Protein 4OBI (pdb70)

Organism: Enterococcus faecalis (strain ATCC 700802 / V583) (NCBI:txid226185)

Foldseek 3Di:
DKWKWKDFPRRGDDIGDQAQPDDWDWDWDADPVGWIWIWIHDRQKIAGCDTDDDPCQRNVVDIDHDQVDDWRDDVVRRMTMGMGHPD

Nearest PDB structures (foldseek):
  4obi-assembly1_A  TM=1.012E+00  e=1.412E-16  Enterococcus faecalis V583
  3ld7-assembly3_C  TM=9.421E-01  e=4.880E-09  Listeria innocua
  2kpp-assembly1_A  TM=9.171E-01  e=7.766E-07  Listeria innocua
  6yal-assembly1_K  TM=3.963E-01  e=2.248E+00  Oryctolagus cuniculus
  5xxu-assembly1_I  TM=3.271E-01  e=8.437E+00  Toxoplasma gondii

Sequence (87 aa):
TYQAVLKVDNKKVIKVFDDLKKDGPHYTYKYEAKDGDYNLIEVDGDRIRVKEANCADLVDVRRGWISKPGETPIACLPHNLFITTVEASD

Structure (mmCIF, N/CA/C/O backbone):
data_4OBI
#
_entry.id   4OBI
#
_cell.length_a   27.259
_cell.length_b   49.160
_cell.length_c   71.776
_cell.angle_alpha   90.000
_cell.angle_beta   90.000
_cell.angle_gamma   90.000
#
_symmetry.space_group_name_H-M   'P 21 21 21'
#
loop_
_entity.id
_entity.type
_entity.pdbx_description
1 polymer 'Uncharacterized protein'
2 non-polymer 'TETRAETHYLENE GLYCOL'
3 non-polymer 'ZINC ION'
4 water water
#
loop_
_atom_site.group_PDB
_atom_site.id
_atom_site.type_symbol
_atom_site.label_atom_id
_atom_site.label_alt_id
_atom_site.label_comp_id
_atom_site.label_asym_id
_atom_site.label_entity_id
_atom_site.label_seq_id
_atom_site.pdbx_PDB_ins_code
_atom_site.Cartn_x
_atom_site.Cartn_y
_atom_site.Cartn_z
_atom_site.occupancy
_atom_site.B_iso_or_equiv
_atom_site.auth_seq_id
_atom_site.auth_comp_id
_atom_site.auth_asym_id
_atom_site.auth_atom_id
_atom_site.pdbx_PDB_model_num
ATOM 1 N N . THR A 1 11 ? 27.660 31.426 26.071 1.00 55.16 45 THR A N 1
ATOM 2 C CA . THR A 1 11 ? 27.185 32.751 25.561 1.00 51.85 45 THR A CA 1
ATOM 3 C C . THR A 1 11 ? 26.942 32.700 24.049 1.00 44.15 45 THR A C 1
ATOM 4 O O . THR A 1 11 ? 27.714 32.091 23.304 1.00 43.57 45 THR A O 1
ATOM 8 N N . TYR A 1 12 ? 25.867 33.341 23.605 1.00 36.81 46 TYR A N 1
ATOM 9 C CA . TYR A 1 12 ? 25.485 33.286 22.203 1.00 32.28 46 TYR A CA 1
ATOM 10 C C . TYR A 1 12 ? 25.439 34.679 21.602 1.00 29.54 46 TYR A C 1
ATOM 11 O O . TYR A 1 12 ? 25.517 35.683 22.308 1.00 30.25 46 TYR A O 1
ATOM 20 N N . GLN A 1 13 ? 25.335 34.719 20.284 1.00 27.48 47 GLN A N 1
ATOM 21 C CA . GLN A 1 13 ? 25.222 35.970 19.562 1.00 26.07 47 GLN A CA 1
ATOM 22 C C . GLN A 1 13 ? 24.189 35.812 18.461 1.00 24.02 47 GLN A C 1
ATOM 23 O O . GLN A 1 13 ? 24.066 34.733 17.874 1.00 24.13 47 GLN A O 1
ATOM 29 N N . ALA A 1 14 ? 23.435 36.880 18.200 1.00 22.69 48 ALA A N 1
ATOM 30 C CA . ALA A 1 14 ? 22.443 36.902 17.128 1.00 21.39 48 ALA A CA 1
ATOM 31 C C . ALA A 1 14 ? 23.006 3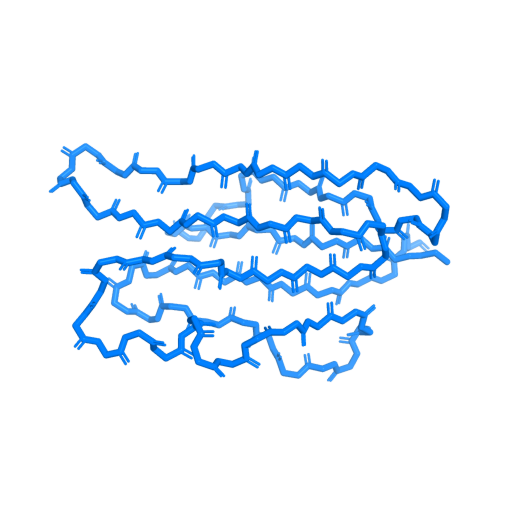7.642 15.928 1.00 20.52 48 ALA A C 1
ATOM 32 O O . ALA A 1 14 ? 23.566 38.727 16.071 1.00 21.61 48 ALA A O 1
ATOM 34 N N . VAL A 1 15 ? 22.854 37.049 14.750 1.00 19.49 49 VAL A N 1
ATOM 35 C CA . VAL A 1 15 ? 23.380 37.601 13.513 1.00 19.07 49 VAL A CA 1
ATOM 36 C C . VAL A 1 15 ? 22.219 38.065 12.634 1.00 17.85 49 VAL A C 1
ATOM 37 O O . VAL A 1 15 ? 21.359 37.270 12.245 1.00 16.69 49 VAL A O 1
ATOM 41 N N . LEU A 1 16 ? 22.213 39.356 12.318 1.00 17.67 50 LEU A N 1
ATOM 42 C CA . LEU A 1 16 ? 21.194 39.965 11.479 1.00 17.38 50 LEU A CA 1
ATOM 43 C C . LEU A 1 16 ? 21.750 40.169 10.080 1.00 17.74 50 LEU A C 1
ATOM 44 O O . LEU A 1 16 ? 22.751 40.857 9.901 1.00 19.60 50 LEU A O 1
ATOM 49 N N . LYS A 1 17 ? 21.090 39.559 9.098 1.00 17.36 51 LYS A N 1
ATOM 50 C CA . LYS A 1 17 ? 21.517 39.604 7.715 1.00 19.59 51 LYS A CA 1
ATOM 51 C C . LYS A 1 17 ? 20.358 40.130 6.889 1.00 19.09 51 LYS A C 1
ATOM 52 O O . LYS A 1 17 ? 19.216 39.687 7.071 1.00 18.53 51 LYS A O 1
ATOM 58 N N . VAL A 1 18 ? 20.646 41.093 6.015 1.00 19.47 52 VAL A N 1
ATOM 59 C CA . VAL A 1 18 ? 19.647 41.625 5.089 1.00 21.17 52 VAL A CA 1
ATOM 60 C C . VAL A 1 18 ? 20.274 41.725 3.707 1.00 21.48 52 VAL A C 1
ATOM 61 O O . VAL A 1 18 ? 21.399 42.212 3.565 1.00 22.19 52 VAL A O 1
ATOM 65 N N . ASP A 1 19 ? 19.547 41.262 2.694 1.00 22.71 53 ASP A N 1
ATOM 66 C CA . ASP A 1 19 ? 20.039 41.264 1.325 1.00 25.47 53 ASP A CA 1
ATOM 67 C C . ASP A 1 19 ? 21.444 40.677 1.258 1.00 24.53 53 ASP A C 1
ATOM 68 O O . ASP A 1 19 ? 22.324 41.208 0.565 1.00 24.48 53 ASP A O 1
ATOM 73 N N . ASN A 1 20 ? 21.641 39.590 2.012 1.00 23.63 54 ASN A N 1
ATOM 74 C CA . ASN A 1 20 ? 22.867 38.791 1.978 1.00 25.05 54 ASN A CA 1
ATOM 75 C C . ASN A 1 20 ? 24.086 39.480 2.578 1.00 26.02 54 ASN A C 1
ATOM 76 O O . ASN A 1 20 ? 25.215 39.044 2.359 1.00 28.53 54 ASN A O 1
ATOM 81 N N . LYS A 1 21 ? 23.844 40.551 3.330 1.00 24.63 55 LYS A N 1
ATOM 82 C CA A LYS A 1 21 ? 24.895 41.252 4.047 0.50 25.32 55 LYS A CA 1
ATOM 83 C CA B LYS A 1 21 ? 24.896 41.259 4.045 0.50 25.06 55 LYS A CA 1
ATOM 84 C C . LYS A 1 21 ? 24.608 41.163 5.538 1.00 23.35 55 LYS A C 1
ATOM 85 O O . LYS A 1 21 ? 23.492 41.455 5.988 1.00 21.29 55 LYS A O 1
ATOM 96 N N . VAL A 1 22 ? 25.606 40.738 6.302 1.00 24.13 56 VAL A N 1
ATOM 97 C CA . VAL A 1 22 ? 25.478 40.718 7.748 1.00 23.85 56 VAL A CA 1
ATOM 98 C C . VAL A 1 22 ? 25.707 42.141 8.232 1.00 25.65 56 VAL A C 1
ATOM 99 O O . VAL A 1 22 ? 26.807 42.676 8.092 1.00 27.56 56 VAL A O 1
ATOM 103 N N . ILE A 1 23 ? 24.660 42.759 8.775 1.00 25.63 57 ILE A N 1
ATOM 104 C CA . ILE A 1 23 ? 24.711 44.181 9.125 1.00 27.35 57 ILE A CA 1
ATOM 105 C C . ILE A 1 23 ? 24.949 44.432 10.613 1.00 26.41 57 ILE A C 1
ATOM 106 O O . ILE A 1 23 ? 25.465 45.482 10.976 1.00 27.08 57 ILE A O 1
ATOM 111 N N . LYS A 1 24 ? 24.602 43.466 11.464 1.00 25.48 58 LYS A N 1
ATOM 112 C CA . LYS A 1 24 ? 24.725 43.623 12.911 1.00 26.99 58 LYS A CA 1
ATOM 113 C C . LYS A 1 24 ? 24.900 42.252 13.588 1.00 23.71 58 LYS A C 1
ATOM 114 O O . LYS A 1 24 ? 24.280 41.276 13.184 1.00 21.12 58 LYS A O 1
ATOM 120 N N . VAL A 1 25 ? 25.743 42.191 14.614 1.00 23.60 59 VAL A N 1
ATOM 121 C CA . VAL A 1 25 ? 25.819 41.023 15.486 1.00 23.76 59 VAL A CA 1
ATOM 122 C C . VAL A 1 25 ? 25.516 41.510 16.902 1.00 24.54 59 VAL A C 1
ATOM 123 O O . VAL A 1 25 ? 26.183 42.419 17.389 1.00 26.23 59 VAL A O 1
ATOM 127 N N . PHE A 1 26 ? 24.499 40.921 17.529 1.00 23.43 60 PHE A N 1
ATOM 128 C CA . PHE A 1 26 ? 24.066 41.307 18.875 1.00 24.41 60 PHE A CA 1
ATOM 129 C C . PHE A 1 26 ? 24.533 40.263 19.883 1.00 26.15 60 PHE A C 1
ATOM 130 O O . PHE A 1 26 ? 24.284 39.067 19.713 1.00 25.15 60 PHE A O 1
ATOM 138 N N . ASP A 1 27 ? 25.185 40.723 20.943 1.00 28.92 61 ASP A N 1
ATOM 139 C CA A ASP A 1 27 ? 25.587 39.829 22.015 0.50 30.47 61 ASP A CA 1
ATOM 140 C CA B ASP A 1 27 ? 25.597 39.859 22.044 0.50 30.55 61 ASP A CA 1
ATOM 141 C C . ASP A 1 27 ? 24.348 39.502 22.841 1.00 30.23 61 ASP A C 1
ATOM 142 O O . ASP A 1 27 ? 23.556 40.381 23.170 1.00 31.44 61 ASP A O 1
ATOM 151 N N . LEU A 1 28 ? 24.156 38.222 23.131 1.00 29.60 62 LEU A N 1
ATOM 152 C CA . LEU A 1 28 ? 22.992 37.783 23.888 1.00 30.66 62 LEU A CA 1
ATOM 153 C C . LEU A 1 28 ? 23.437 37.429 25.302 1.00 34.08 62 LEU A C 1
ATOM 154 O O . LEU A 1 28 ? 23.874 36.316 25.557 1.00 34.56 62 LEU A O 1
ATOM 159 N N . LYS A 1 29 ? 23.352 38.404 26.203 1.00 38.09 63 LYS A N 1
ATOM 160 C CA . LYS A 1 29 ? 23.804 38.245 27.583 1.00 41.91 63 LYS A CA 1
ATOM 161 C C . LYS A 1 29 ? 22.605 38.176 28.526 1.00 43.77 63 LYS A C 1
ATOM 162 O O . LYS A 1 29 ? 21.731 39.037 28.479 1.00 42.11 63 LYS A O 1
ATOM 164 N N . LYS A 1 30 ? 22.572 37.157 29.383 1.00 48.28 64 LYS A N 1
ATOM 165 C CA . LYS A 1 30 ? 21.445 36.930 30.298 1.00 52.68 64 LYS A CA 1
ATOM 166 C C . LYS A 1 30 ? 21.102 38.147 31.162 1.00 55.04 64 LYS A C 1
ATOM 167 O O . LYS A 1 30 ? 19.930 38.456 31.361 1.00 58.33 64 LYS A O 1
ATOM 173 N N . ASP A 1 31 ? 22.116 38.834 31.676 1.00 54.59 65 ASP A N 1
ATOM 174 C CA . ASP A 1 31 ? 21.888 40.049 32.463 1.00 58.50 65 ASP A CA 1
ATOM 175 C C . ASP A 1 31 ? 22.091 41.308 31.614 1.00 56.32 65 ASP A C 1
ATOM 176 O O . ASP A 1 31 ? 22.406 42.377 32.140 1.00 62.23 65 ASP A O 1
ATOM 178 N N . GLY A 1 32 ? 21.885 41.181 30.305 1.00 50.67 66 GLY A N 1
ATOM 179 C CA . GLY A 1 32 ? 22.232 42.234 29.367 1.00 47.73 66 GLY A CA 1
ATOM 180 C C . GLY A 1 32 ? 21.121 43.242 29.176 1.00 46.06 66 GLY A C 1
ATOM 181 O O . GLY A 1 32 ? 20.017 43.067 29.701 1.00 45.02 66 GLY A O 1
ATOM 182 N N . PRO A 1 33 ? 21.409 44.310 28.420 1.00 44.23 67 PRO A N 1
ATOM 183 C CA . PRO A 1 33 ? 20.446 45.382 28.193 1.00 44.69 67 PRO A CA 1
ATOM 184 C C . PRO A 1 33 ? 19.277 45.010 27.278 1.00 40.24 67 PRO A C 1
ATOM 185 O O . PRO A 1 33 ? 19.296 43.979 26.592 1.00 36.40 67 PRO A O 1
ATOM 189 N N . HIS A 1 34 ? 18.265 45.870 27.296 1.00 39.87 68 HIS A N 1
ATOM 190 C CA . HIS A 1 34 ? 17.052 45.692 26.515 1.00 37.54 68 HIS A CA 1
ATOM 191 C C . HIS A 1 34 ? 16.898 46.937 25.645 1.00 36.95 68 HIS A C 1
ATOM 192 O O . HIS A 1 34 ? 16.855 48.057 26.159 1.00 38.40 68 HIS A O 1
ATOM 199 N N . TYR A 1 35 ? 16.857 46.739 24.327 1.00 33.82 69 TYR A N 1
ATOM 200 C CA . TYR A 1 35 ? 16.855 47.852 23.375 1.00 33.47 69 TYR A CA 1
ATOM 201 C C . TYR A 1 35 ? 16.271 47.426 22.046 1.00 31.32 69 TYR A C 1
ATOM 202 O O . TYR A 1 35 ? 16.101 46.230 21.790 1.00 29.32 69 TYR A O 1
ATOM 211 N N . THR A 1 36 ? 15.974 48.412 21.201 1.00 31.16 70 THR A N 1
ATOM 212 C CA . THR A 1 36 ? 15.490 48.152 19.854 1.00 28.59 70 THR A CA 1
ATOM 213 C C . THR A 1 36 ? 16.501 48.643 18.834 1.00 27.96 70 THR A C 1
ATOM 214 O O . THR A 1 36 ? 17.253 49.596 19.088 1.00 28.59 70 THR A O 1
ATOM 218 N N . TYR A 1 37 ? 16.512 47.971 17.691 1.00 26.52 71 TYR A N 1
ATOM 219 C CA . TYR A 1 37 ? 17.322 48.356 16.542 1.00 26.89 71 TYR A CA 1
ATOM 220 C C . TYR A 1 37 ? 16.437 48.289 15.296 1.00 25.13 71 TYR A C 1
ATOM 221 O O . TYR A 1 37 ? 15.885 47.243 14.970 1.00 23.71 71 TYR A O 1
ATOM 230 N N . LYS A 1 38 ? 16.312 49.412 14.599 1.00 24.85 72 LYS A N 1
ATOM 231 C CA . LYS A 1 38 ? 15.450 49.481 13.432 1.00 25.12 72 LYS A CA 1
ATOM 232 C C . LYS A 1 38 ? 16.236 49.278 12.138 1.00 24.15 72 LYS A C 1
ATOM 233 O O . LYS A 1 38 ? 17.147 50.050 11.824 1.00 25.43 72 LYS A O 1
ATOM 239 N N . TYR A 1 39 ? 15.872 48.244 11.391 1.00 22.80 73 TYR A N 1
ATOM 240 C CA . TYR A 1 39 ? 16.271 48.141 9.994 1.00 23.31 73 TYR A CA 1
ATOM 241 C C . TYR A 1 39 ? 15.195 48.827 9.169 1.00 23.15 73 TYR A C 1
ATOM 242 O O . TYR A 1 39 ? 14.033 48.431 9.226 1.00 21.48 73 TYR A O 1
ATOM 251 N N . GLU A 1 40 ? 15.569 49.845 8.406 1.00 24.69 74 GLU A N 1
ATOM 252 C CA . GLU A 1 40 ? 14.630 50.480 7.489 1.00 26.88 74 GLU A CA 1
ATOM 253 C C . GLU A 1 40 ? 15.310 50.783 6.152 1.00 28.96 74 GLU A C 1
ATOM 254 O O . GLU A 1 40 ? 16.289 51.524 6.099 1.00 29.97 74 GLU A O 1
ATOM 260 N N . ALA A 1 41 ? 14.783 50.200 5.080 1.00 29.43 75 ALA A N 1
ATOM 261 C CA . ALA A 1 41 ? 15.306 50.436 3.730 1.00 32.36 75 ALA A CA 1
ATOM 262 C C . ALA A 1 41 ? 14.812 51.763 3.186 1.00 34.20 75 ALA A C 1
ATOM 263 O O . ALA A 1 41 ? 13.828 52.316 3.676 1.00 33.03 75 ALA A O 1
ATOM 265 N N . LYS A 1 42 ? 15.491 52.259 2.150 1.00 37.08 76 LYS A N 1
ATOM 266 C CA . LYS A 1 42 ? 15.103 53.497 1.487 1.00 40.35 76 LYS A CA 1
ATOM 267 C C . LYS A 1 42 ? 13.674 53.421 0.941 1.00 41.55 76 LYS A C 1
ATOM 268 O O . LYS A 1 42 ? 12.967 54.428 0.925 1.00 44.58 76 LYS A O 1
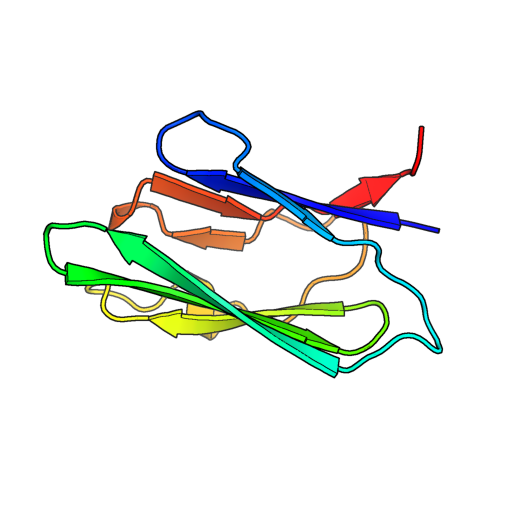ATOM 270 N N . ASP A 1 43 ? 13.258 52.228 0.511 1.00 40.94 77 ASP A N 1
ATOM 271 C CA . ASP A 1 43 ? 11.898 52.004 -0.001 1.00 41.71 77 ASP A CA 1
ATOM 272 C C . ASP A 1 43 ? 10.811 51.956 1.083 1.00 39.63 77 ASP A C 1
ATOM 273 O O . ASP A 1 43 ? 9.630 51.839 0.762 1.00 40.18 77 ASP A O 1
ATOM 278 N N . GLY A 1 44 ? 11.201 52.031 2.353 1.00 36.45 78 GLY A N 1
ATOM 279 C CA . GLY A 1 44 ? 10.233 52.082 3.448 1.00 34.32 78 GLY A CA 1
ATOM 280 C C . GLY A 1 44 ? 10.012 50.755 4.149 1.00 31.70 78 GLY A C 1
ATOM 281 O O . GLY A 1 44 ? 9.440 50.716 5.231 1.00 30.74 78 GLY A O 1
ATOM 282 N N . ASP A 1 45 ? 10.460 49.663 3.540 1.00 29.83 79 ASP A N 1
ATOM 283 C CA . ASP A 1 45 ? 10.379 48.362 4.192 1.00 27.94 79 ASP A CA 1
ATOM 284 C C . ASP A 1 45 ? 11.183 48.413 5.478 1.00 25.70 79 ASP A C 1
ATOM 285 O O . ASP A 1 45 ? 12.299 48.924 5.484 1.00 25.13 79 ASP A O 1
ATOM 290 N N . TYR A 1 46 ? 10.596 47.927 6.572 1.00 24.43 80 TYR A N 1
ATOM 291 C CA . TYR A 1 46 ? 11.279 47.952 7.852 1.00 23.47 80 TYR A CA 1
ATOM 292 C C . TYR A 1 46 ? 10.943 46.763 8.733 1.00 21.45 80 TYR A C 1
ATOM 293 O O . TYR A 1 46 ? 9.899 46.120 8.579 1.00 20.04 80 TYR A O 1
ATOM 302 N N . ASN A 1 47 ? 11.875 46.475 9.636 1.00 20.01 81 ASN A N 1
ATOM 303 C CA . ASN A 1 47 ? 11.726 45.474 10.668 1.00 19.13 81 ASN A CA 1
ATOM 304 C C . ASN A 1 47 ? 12.394 46.030 11.898 1.00 19.78 81 ASN A C 1
ATOM 305 O O . ASN A 1 47 ? 13.540 46.493 11.833 1.00 20.33 81 ASN A O 1
ATOM 310 N N . LEU A 1 48 ? 11.676 46.002 13.009 1.00 20.81 82 LEU A N 1
ATOM 311 C CA . LEU A 1 48 ? 12.201 46.502 14.266 1.00 22.02 82 LEU A CA 1
ATOM 312 C C . LEU A 1 48 ? 12.660 45.334 15.125 1.00 22.44 82 LEU A C 1
ATOM 313 O O . LEU A 1 48 ? 11.852 44.514 15.554 1.00 21.49 82 LEU A O 1
ATOM 318 N N . ILE A 1 49 ? 13.967 45.270 15.367 1.00 22.91 83 ILE A N 1
ATOM 319 C CA . ILE A 1 49 ? 14.560 44.217 16.180 1.00 23.82 83 ILE A CA 1
ATOM 320 C C . ILE A 1 49 ? 14.517 44.653 17.650 1.00 24.84 83 ILE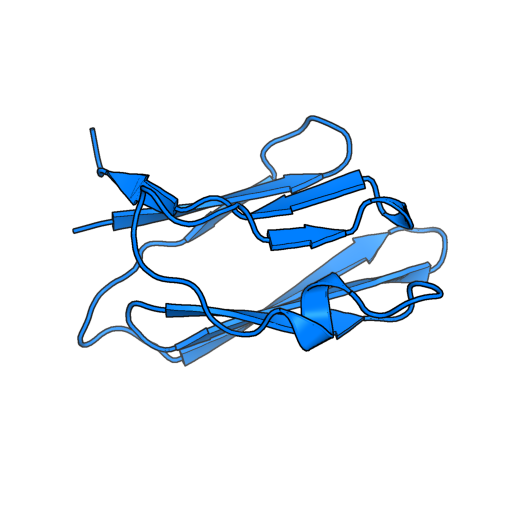 A C 1
ATOM 321 O O . I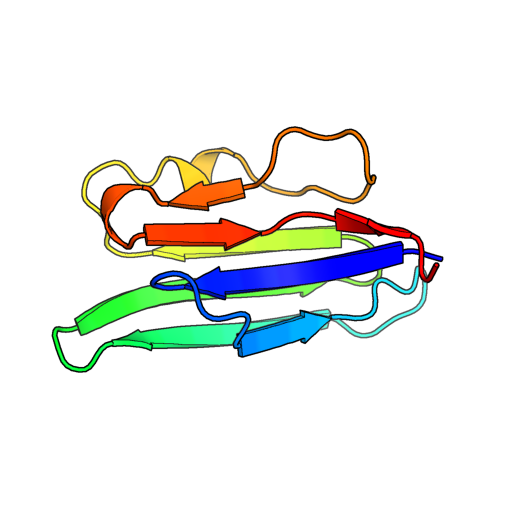LE A 1 49 ? 14.756 45.827 17.980 1.00 26.67 83 ILE A O 1
ATOM 326 N N . GLU A 1 50 ? 14.190 43.710 18.528 1.00 23.42 84 GLU A N 1
ATOM 327 C CA . GLU A 1 50 ? 14.217 43.952 19.964 1.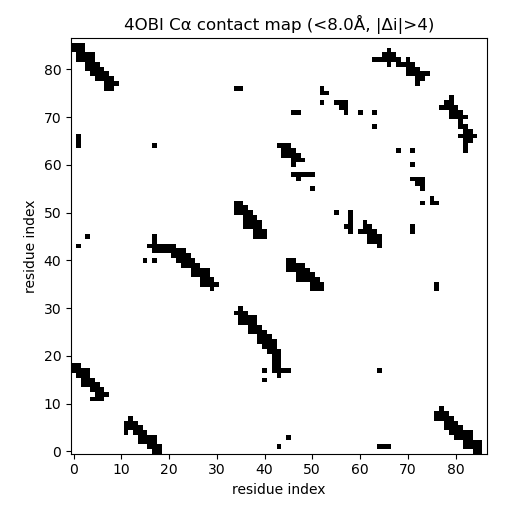00 24.87 84 GLU A CA 1
ATOM 328 C C . GLU A 1 50 ? 15.096 42.904 20.621 1.00 24.91 84 GLU A C 1
ATOM 329 O O . GLU A 1 50 ? 14.861 41.713 20.467 1.00 23.86 84 GLU A O 1
ATOM 335 N N . VAL A 1 51 ? 16.112 43.361 21.342 1.00 25.56 85 VAL A N 1
ATOM 336 C CA . VAL A 1 51 ? 16.944 42.489 22.142 1.00 26.52 85 VAL A CA 1
ATOM 337 C C . VAL A 1 51 ? 16.560 42.694 23.605 1.00 28.73 85 VAL A C 1
ATOM 338 O O . VAL A 1 51 ? 16.466 43.819 24.073 1.00 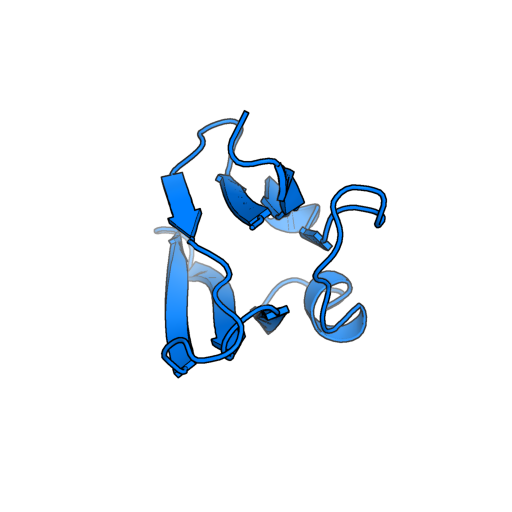30.50 85 VAL A O 1
ATOM 342 N N . ASP A 1 52 ? 16.310 41.598 24.305 1.00 29.42 86 ASP A N 1
ATOM 343 C CA . ASP A 1 52 ? 15.972 41.643 25.725 1.00 31.51 86 ASP A CA 1
ATOM 344 C C . ASP A 1 52 ? 16.870 40.659 26.466 1.00 32.43 86 ASP A C 1
ATOM 345 O O . ASP A 1 52 ? 16.537 39.487 26.613 1.00 32.38 86 ASP A O 1
ATOM 350 N N . GLY A 1 53 ? 18.016 41.146 26.931 1.00 33.46 87 GLY A N 1
ATOM 351 C CA . GLY A 1 53 ? 19.005 40.287 27.569 1.00 34.52 87 GLY A CA 1
ATOM 352 C C . GLY A 1 53 ? 19.567 39.233 26.624 1.00 33.36 87 GLY A C 1
ATOM 353 O O . GLY A 1 53 ? 20.380 39.533 25.755 1.00 32.88 87 GLY A O 1
ATOM 354 N N . ASP A 1 54 ? 19.128 37.991 26.802 1.00 33.10 88 ASP A N 1
ATOM 355 C CA . ASP A 1 54 ? 19.666 36.868 26.041 1.00 32.04 88 ASP A CA 1
ATOM 356 C C . ASP A 1 54 ? 18.708 36.372 24.963 1.00 29.01 88 ASP A C 1
ATOM 357 O O . ASP A 1 54 ? 18.904 35.298 24.406 1.00 27.89 88 ASP A O 1
ATOM 362 N N . ARG A 1 55 ? 17.679 37.158 24.658 1.00 27.73 89 ARG A N 1
ATOM 363 C CA . ARG A 1 55 ? 16.720 36.777 23.630 1.00 25.00 89 ARG A CA 1
ATOM 364 C C . ARG A 1 55 ? 16.484 37.925 22.657 1.00 23.19 89 ARG A C 1
ATOM 365 O O . ARG A 1 55 ? 16.713 39.092 22.969 1.00 23.38 89 ARG A O 1
ATOM 373 N N . ILE A 1 56 ? 16.035 37.571 21.469 1.00 22.09 90 ILE A N 1
ATOM 374 C CA . ILE A 1 56 ? 15.879 38.526 20.395 1.00 20.97 90 ILE A CA 1
ATOM 375 C C . ILE A 1 56 ? 14.634 38.211 19.573 1.00 20.37 90 ILE A C 1
ATOM 376 O O . ILE A 1 56 ? 14.266 37.048 19.410 1.00 20.36 90 ILE A O 1
ATOM 381 N N . ARG A 1 57 ? 13.985 39.258 19.077 1.00 20.56 91 ARG A N 1
ATOM 382 C CA . ARG A 1 57 ? 12.838 39.097 18.179 1.00 19.20 91 ARG A CA 1
ATOM 383 C C . ARG A 1 57 ? 12.721 40.262 17.224 1.00 19.52 91 ARG A C 1
ATOM 384 O O . ARG A 1 57 ? 13.408 41.273 17.371 1.00 19.95 91 ARG A O 1
ATOM 392 N N . VAL A 1 58 ? 11.847 40.098 16.236 1.00 18.86 92 VAL A N 1
ATOM 393 C CA . VAL A 1 58 ? 11.339 41.222 15.465 1.00 19.73 92 VAL A CA 1
ATOM 394 C C . VAL A 1 58 ? 10.044 41.651 16.147 1.00 21.16 92 VAL A C 1
ATOM 395 O O . VAL A 1 58 ? 9.085 40.883 16.212 1.00 21.75 92 VAL A O 1
ATOM 399 N N . LYS A 1 59 ? 10.050 42.859 16.700 1.00 23.21 93 LYS A N 1
ATOM 400 C CA . LYS A 1 59 ? 8.918 43.394 17.458 1.00 24.50 93 LYS A CA 1
ATOM 401 C C . LYS A 1 59 ? 7.799 43.905 16.553 1.00 23.85 93 LYS A C 1
ATOM 402 O O . LYS A 1 59 ? 6.618 43.832 16.896 1.00 24.14 93 LYS A O 1
ATOM 408 N N . GLU A 1 60 ? 8.187 44.438 15.403 1.00 22.34 94 GLU A N 1
ATOM 409 C CA . GLU A 1 60 ? 7.285 45.169 14.545 1.00 23.93 94 GLU A CA 1
ATOM 410 C C . GLU A 1 60 ? 7.863 45.150 13.137 1.00 22.54 94 GLU A C 1
ATOM 411 O O . GLU A 1 60 ? 9.087 45.131 12.970 1.00 21.48 94 GLU A O 1
ATOM 417 N N . ALA A 1 61 ? 6.991 45.147 12.130 1.00 22.79 95 ALA A N 1
ATOM 418 C CA . ALA A 1 61 ? 7.411 45.183 10.725 1.00 22.56 95 ALA A CA 1
ATOM 419 C C . ALA A 1 61 ? 6.252 45.598 9.824 1.00 23.04 95 ALA A C 1
ATOM 420 O O . ALA A 1 61 ? 5.110 45.632 10.277 1.00 23.52 95 ALA A O 1
ATOM 422 N N . ASN A 1 62 ? 6.541 45.910 8.559 1.00 23.10 96 ASN A N 1
ATOM 423 C CA . ASN A 1 62 ? 5.488 46.265 7.584 1.00 24.02 96 ASN A CA 1
ATOM 424 C C . ASN A 1 62 ? 5.488 45.392 6.333 1.00 23.69 96 ASN A C 1
ATOM 425 O O . ASN A 1 62 ? 5.026 45.811 5.275 1.00 24.55 96 ASN A O 1
ATOM 430 N N . CYS A 1 63 ? 6.001 44.172 6.467 1.00 22.92 97 CYS A N 1
ATOM 431 C CA . CYS A 1 63 ? 5.843 43.170 5.429 1.00 22.57 97 CYS A CA 1
ATOM 432 C C . CYS A 1 63 ? 4.381 42.726 5.382 1.00 23.28 97 CYS A C 1
ATOM 433 O O . CYS A 1 63 ? 3.603 43.020 6.283 1.00 22.79 97 CYS A O 1
ATOM 436 N N . ALA A 1 64 ? 4.018 42.010 4.325 1.00 22.98 98 ALA A N 1
ATOM 437 C CA . ALA A 1 64 ? 2.614 41.669 4.082 1.00 24.28 98 ALA A CA 1
ATOM 438 C C . ALA A 1 64 ? 2.036 40.587 4.998 1.00 23.83 98 ALA A C 1
ATOM 439 O O . ALA A 1 64 ? 0.824 40.515 5.154 1.00 26.02 98 ALA A O 1
ATOM 441 N N . ASP A 1 65 ? 2.879 39.739 5.591 1.00 22.34 99 ASP A N 1
ATOM 442 C CA . ASP A 1 65 ? 2.377 38.616 6.403 1.00 22.49 99 ASP A CA 1
ATOM 443 C C . ASP A 1 65 ? 2.791 38.634 7.873 1.00 21.47 99 ASP A C 1
ATOM 444 O O . ASP A 1 65 ? 2.285 37.838 8.668 1.00 22.16 99 ASP A O 1
ATOM 449 N N . LEU A 1 66 ? 3.712 39.526 8.235 1.00 20.68 100 LEU A N 1
ATOM 450 C CA . LEU A 1 66 ? 4.223 39.641 9.617 1.00 20.04 100 LEU A CA 1
ATOM 451 C C . LEU A 1 66 ? 4.693 38.310 10.211 1.00 19.35 100 LEU A C 1
ATOM 452 O O . LEU A 1 66 ? 4.682 38.119 11.424 1.00 19.13 100 LEU A O 1
ATOM 457 N N . VAL A 1 67 ? 5.153 37.398 9.358 1.00 19.40 101 VAL A N 1
ATOM 458 C CA . VAL A 1 67 ? 5.535 36.053 9.824 1.00 19.47 101 VAL A CA 1
ATOM 459 C C . VAL A 1 67 ? 6.675 36.126 10.857 1.00 18.82 101 VAL A C 1
ATOM 460 O O . VAL A 1 67 ? 6.645 35.440 11.893 1.00 20.03 101 VAL A O 1
ATOM 464 N N . ASP A 1 68 ? 7.651 36.986 10.591 1.00 18.48 102 ASP A N 1
ATOM 465 C CA . ASP A 1 68 ? 8.786 37.187 11.505 1.00 18.52 102 ASP A CA 1
ATOM 466 C C . ASP A 1 68 ? 8.343 37.765 12.845 1.00 19.08 102 ASP A C 1
ATOM 467 O O . ASP A 1 68 ? 8.811 37.331 13.893 1.00 19.97 102 ASP A O 1
ATOM 472 N N . VAL A 1 69 ? 7.421 38.723 12.819 1.00 20.00 103 VAL A N 1
ATOM 473 C CA . VAL A 1 69 ? 6.820 39.242 14.053 1.00 20.55 103 VAL A CA 1
ATOM 474 C C . VAL A 1 69 ? 6.088 38.132 14.825 1.00 21.38 103 VAL A C 1
ATOM 475 O O . VAL A 1 69 ? 6.222 38.009 16.055 1.00 20.55 103 VAL A O 1
ATOM 479 N N . ARG A 1 70 ? 5.317 37.320 14.107 1.00 20.92 104 ARG A N 1
ATOM 480 C CA . ARG A 1 70 ? 4.490 36.299 14.748 1.00 21.94 104 ARG A CA 1
ATOM 481 C C . ARG A 1 70 ? 5.328 35.155 15.339 1.00 22.74 104 ARG A C 1
ATOM 482 O O . ARG A 1 70 ? 4.899 34.509 16.289 1.00 23.79 104 ARG A O 1
ATOM 490 N N . ARG A 1 71 ? 6.517 34.935 14.778 1.00 22.72 105 ARG A N 1
ATOM 491 C CA . ARG A 1 71 ? 7.484 33.946 15.280 1.00 24.06 105 ARG A CA 1
ATOM 492 C C . ARG A 1 71 ? 7.941 34.232 16.718 1.00 24.28 105 ARG A C 1
ATOM 493 O O . ARG A 1 71 ? 8.157 33.304 17.492 1.00 24.61 105 ARG A O 1
ATOM 501 N N . GLY A 1 72 ? 8.079 35.507 1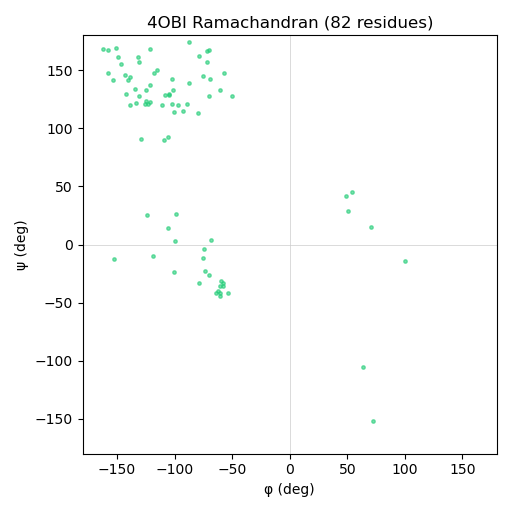7.078 1.00 23.19 106 GLY A N 1
ATOM 502 C CA . GLY A 1 72 ? 8.473 35.883 18.427 1.00 24.90 106 GLY A CA 1
ATOM 503 C C . GLY A 1 72 ? 9.936 35.605 18.735 1.00 22.83 106 GLY A C 1
ATOM 504 O O . GLY A 1 72 ? 10.770 35.577 17.835 1.00 22.16 106 GLY A O 1
ATOM 505 N N . TRP A 1 73 ? 10.222 35.360 20.014 1.00 24.06 107 TRP A N 1
ATOM 506 C CA . TRP A 1 73 ? 11.589 35.328 20.527 1.00 23.49 107 TRP A CA 1
ATOM 507 C C . TRP A 1 73 ? 12.350 34.064 20.153 1.00 22.81 107 TRP A C 1
ATOM 508 O O . TRP A 1 73 ? 11.775 32.983 20.099 1.00 24.17 107 TRP A O 1
ATOM 519 N N . ILE A 1 74 ? 13.653 34.206 19.917 1.00 22.29 108 ILE A N 1
ATOM 520 C CA . ILE A 1 74 ? 14.566 33.059 19.886 1.00 21.84 108 ILE A CA 1
ATOM 521 C C . ILE A 1 74 ? 15.772 33.400 20.752 1.00 21.95 108 ILE A C 1
ATOM 522 O O . ILE A 1 74 ? 16.036 34.570 21.034 1.00 21.52 108 ILE A O 1
ATOM 527 N N . SER A 1 75 ? 16.502 32.368 21.156 1.00 21.94 109 SER A N 1
ATOM 528 C CA . SER A 1 75 ? 17.659 32.545 22.023 1.00 22.09 109 SER A CA 1
ATOM 529 C C . SER A 1 75 ? 18.751 31.481 21.886 1.00 22.58 109 SER A C 1
ATOM 530 O O . SER A 1 75 ? 19.837 31.673 22.419 1.00 24.08 109 SER A O 1
ATOM 533 N N . LYS A 1 76 ? 18.472 30.370 21.195 1.00 22.23 110 LYS A N 1
ATOM 534 C CA . LYS A 1 76 ? 19.394 29.228 21.140 1.00 22.86 110 LYS A CA 1
ATOM 535 C C . LYS A 1 76 ? 19.860 28.973 19.713 1.00 22.21 110 LYS A C 1
ATOM 536 O O . LYS A 1 76 ? 19.099 29.207 18.773 1.00 20.80 110 LYS A O 1
ATOM 542 N N . PRO A 1 77 ? 21.107 28.486 19.549 1.00 24.00 111 PRO A N 1
ATOM 543 C CA . PRO A 1 77 ? 21.660 28.295 18.199 1.00 24.09 111 PRO A CA 1
ATOM 544 C C . PRO A 1 77 ? 20.871 27.368 17.278 1.00 24.48 111 PRO A C 1
ATOM 545 O O . PRO A 1 77 ? 20.800 27.616 16.070 1.00 25.59 111 PRO A O 1
ATOM 549 N N . GLY A 1 78 ? 20.281 26.320 17.825 1.00 25.40 112 GLY A N 1
ATOM 550 C CA . GLY A 1 78 ? 19.564 25.346 17.000 1.00 26.11 112 GLY A CA 1
ATOM 551 C C . GLY A 1 78 ? 18.208 25.796 16.484 1.00 24.61 112 GLY A C 1
ATOM 552 O O . GLY A 1 78 ? 17.613 25.123 15.636 1.00 24.55 112 GLY A O 1
ATOM 553 N N . GLU A 1 79 ? 17.687 26.909 17.002 1.00 23.40 113 GLU A N 1
ATOM 554 C CA . GLU A 1 79 ? 16.323 27.324 16.668 1.00 23.08 113 GLU A CA 1
ATOM 555 C C . GLU A 1 79 ? 16.236 27.771 15.222 1.00 22.12 113 GLU A C 1
ATOM 556 O O . GLU A 1 79 ? 17.159 28.392 14.710 1.00 22.26 113 GLU A O 1
ATOM 562 N N . THR A 1 80 ? 15.121 27.446 14.577 1.00 23.60 114 THR A N 1
ATOM 563 C CA . THR A 1 80 ? 14.838 27.940 13.226 1.00 24.27 114 THR A CA 1
ATOM 564 C C . THR A 1 80 ? 15.042 29.455 13.208 1.00 23.53 114 THR A C 1
ATOM 565 O O . THR A 1 80 ? 14.504 30.157 14.069 1.00 22.88 114 THR A O 1
ATOM 569 N N . PRO A 1 81 ? 15.843 29.966 12.252 1.00 22.99 115 PRO A N 1
ATOM 570 C CA . PRO A 1 81 ? 16.092 31.415 12.178 1.00 22.26 115 PRO A CA 1
ATOM 571 C C . PRO A 1 81 ? 14.808 32.220 12.033 1.00 20.98 115 PRO A C 1
ATOM 572 O O . PRO A 1 81 ? 13.850 31.722 11.442 1.00 21.91 115 PRO A O 1
ATOM 576 N N . ILE A 1 82 ? 14.778 33.432 12.585 1.00 19.31 116 ILE A N 1
ATOM 577 C CA . ILE A 1 82 ? 13.712 34.380 12.272 1.00 18.92 116 ILE A CA 1
ATOM 578 C C . ILE A 1 82 ? 13.936 34.823 10.840 1.00 19.33 116 ILE A C 1
ATOM 579 O O . ILE A 1 82 ? 15.037 35.224 10.474 1.00 19.3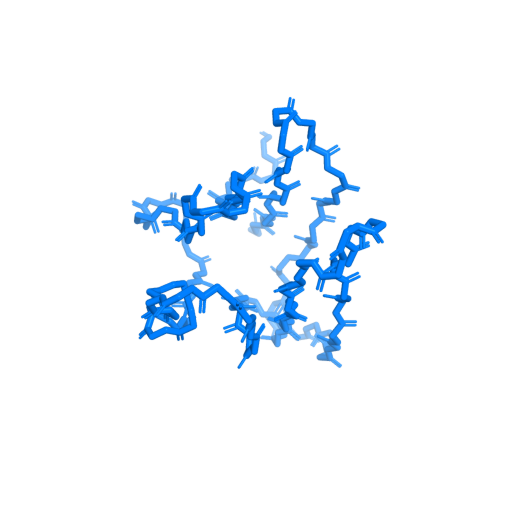3 116 ILE A O 1
ATOM 584 N N . ALA A 1 83 ? 12.895 34.718 10.033 1.00 18.06 117 ALA A N 1
ATOM 585 C CA . ALA A 1 83 ? 12.998 35.079 8.637 1.00 18.02 117 ALA A CA 1
ATOM 586 C C . ALA A 1 83 ? 11.861 36.006 8.218 1.00 18.64 117 ALA A C 1
ATOM 587 O O . ALA A 1 83 ? 10.678 35.703 8.439 1.00 19.44 117 ALA A O 1
ATOM 589 N N . CYS A 1 84 ? 12.237 37.132 7.613 1.00 17.53 118 CYS A N 1
ATOM 590 C CA . CYS A 1 84 ? 11.304 37.968 6.878 1.00 17.39 118 CYS A CA 1
ATOM 591 C C . CYS A 1 84 ? 11.641 37.835 5.413 1.00 17.25 118 CYS A C 1
ATOM 592 O O . CYS A 1 84 ? 12.466 38.577 4.870 1.00 16.67 118 CYS A O 1
ATOM 595 N N . LEU A 1 85 ? 11.018 36.866 4.764 1.00 18.27 119 LEU A N 1
ATOM 596 C CA . LEU A 1 85 ? 11.332 36.605 3.373 1.00 18.96 119 LEU A CA 1
ATOM 597 C C . LEU A 1 85 ? 11.027 37.789 2.425 1.00 19.64 119 LEU A C 1
ATOM 598 O O . LEU A 1 85 ? 11.832 38.069 1.541 1.00 20.22 119 LEU A O 1
ATOM 603 N N . PRO A 1 86 ? 9.902 38.511 2.630 1.00 19.88 120 PRO A N 1
ATOM 604 C CA . PRO A 1 86 ? 9.628 39.680 1.780 1.00 20.63 120 PRO A CA 1
ATOM 605 C C . PRO A 1 86 ? 10.712 40.767 1.838 1.00 20.37 120 PRO A C 1
ATOM 606 O O . PRO A 1 86 ? 10.936 41.445 0.838 1.00 21.51 120 PRO A O 1
ATOM 610 N N . HIS A 1 87 ? 11.378 40.916 2.984 1.00 18.55 121 HIS A N 1
ATOM 611 C CA . HIS A 1 87 ? 12.451 41.907 3.126 1.00 18.70 121 HIS A CA 1
ATOM 612 C C . HIS A 1 87 ? 13.852 41.297 2.993 1.00 18.73 121 HIS A C 1
ATOM 613 O O . HIS A 1 87 ? 14.857 41.998 3.132 1.00 18.98 121 HIS A O 1
ATOM 620 N N . ASN A 1 88 ? 13.912 39.995 2.713 1.00 19.39 122 ASN A N 1
ATOM 621 C CA . ASN A 1 88 ? 15.173 39.262 2.600 1.00 20.00 122 ASN A CA 1
ATOM 622 C C . ASN A 1 88 ? 16.058 39.439 3.846 1.00 18.94 122 ASN A C 1
ATOM 623 O O . ASN A 1 88 ? 17.266 39.691 3.745 1.00 18.56 122 ASN A O 1
ATOM 628 N N . LEU A 1 89 ? 15.426 39.310 5.007 1.00 17.92 123 LEU A N 1
ATOM 629 C CA . LEU A 1 89 ? 16.048 39.560 6.299 1.00 18.00 123 LEU A CA 1
ATOM 630 C C . LEU A 1 89 ? 15.978 38.309 7.177 1.00 18.17 123 LEU A C 1
ATOM 631 O O . LEU A 1 89 ? 14.938 37.644 7.232 1.00 18.15 123 LEU A O 1
ATOM 636 N N . PHE A 1 90 ? 17.078 38.008 7.873 1.00 17.47 124 PHE A N 1
ATOM 637 C CA . PHE A 1 90 ? 17.202 36.795 8.677 1.00 17.19 124 PHE A CA 1
ATOM 638 C C . PHE A 1 90 ? 17.930 37.101 9.980 1.00 16.80 124 PHE A C 1
ATOM 639 O O . PHE A 1 90 ? 18.860 37.906 10.000 1.00 16.63 124 PHE A O 1
ATOM 647 N N . ILE A 1 91 ? 17.481 36.481 11.060 1.00 17.02 125 ILE A N 1
ATOM 648 C CA . ILE A 1 91 ? 18.188 36.536 12.328 1.00 18.03 125 ILE A CA 1
ATOM 649 C C . ILE A 1 91 ? 18.435 35.112 12.797 1.00 18.75 125 ILE A C 1
ATOM 650 O O . ILE A 1 91 ? 17.489 34.343 12.973 1.00 20.03 125 ILE A O 1
ATOM 655 N N . THR A 1 92 ? 19.710 34.770 12.972 1.00 19.17 126 THR A N 1
ATOM 656 C CA A THR A 1 92 ? 20.075 33.458 13.505 0.50 20.80 126 THR A CA 1
ATOM 657 C CA B THR A 1 92 ? 20.139 33.462 13.452 0.50 20.85 126 THR A CA 1
ATOM 658 C C . THR A 1 92 ? 20.907 33.637 14.763 1.00 21.43 126 THR A C 1
ATOM 659 O O . THR A 1 92 ? 21.594 34.642 14.943 1.00 22.94 126 THR A O 1
ATOM 666 N N . VAL A 1 93 ? 20.804 32.670 15.666 1.00 21.07 127 VAL A N 1
ATOM 667 C CA . VAL A 1 93 ? 21.608 32.663 16.878 1.00 21.50 127 VAL A CA 1
ATOM 668 C C . VAL A 1 93 ? 22.737 31.651 16.678 1.00 21.69 127 VAL A C 1
ATOM 669 O O . VAL A 1 93 ? 22.542 30.603 16.044 1.00 21.34 127 VAL A O 1
ATOM 673 N N . GLU A 1 94 ? 23.921 31.977 17.188 1.00 23.01 128 GLU A N 1
ATOM 674 C CA . GLU A 1 94 ? 25.086 31.098 17.054 1.00 24.98 128 GLU A CA 1
ATOM 675 C C . GLU A 1 94 ? 26.016 31.254 18.253 1.00 26.68 128 GLU A C 1
ATOM 676 O O . GLU A 1 94 ? 25.930 32.239 18.976 1.00 25.52 128 GLU A O 1
ATOM 682 N N . ALA A 1 95 ? 26.900 30.279 18.462 1.00 30.15 129 ALA A N 1
ATOM 683 C CA . ALA A 1 95 ? 27.863 30.353 19.557 1.00 35.13 129 ALA A CA 1
ATOM 684 C C . ALA A 1 95 ? 28.924 31.406 19.257 1.00 41.02 129 ALA A C 1
ATOM 685 O O . ALA A 1 95 ? 29.172 31.739 18.099 1.00 40.80 129 ALA A O 1
ATOM 687 N N . SER A 1 96 ? 29.557 31.918 20.309 1.00 49.73 130 SER A N 1
ATOM 688 C CA . SER A 1 96 ? 30.634 32.904 20.165 1.00 58.56 130 SER A CA 1
ATOM 689 C C . SER A 1 96 ? 31.908 32.318 19.521 1.00 65.50 130 SER A C 1
ATOM 690 O O . SER A 1 96 ? 32.921 33.007 19.413 1.00 68.21 130 SER A O 1
ATOM 693 N N . ASP A 1 97 ? 31.840 31.045 19.120 1.00 74.37 131 ASP A N 1
ATOM 694 C CA . ASP A 1 97 ? 32.816 30.396 18.231 1.00 78.82 131 ASP A CA 1
ATOM 695 C C . ASP A 1 97 ? 34.181 30.219 18.877 1.00 79.49 131 ASP A C 1
ATOM 696 O O . ASP A 1 97 ? 34.606 29.093 19.132 1.00 83.66 131 ASP A O 1
#

CATH classification: 2.60.320.10

InterPro domains:
  IPR038690 NusG, domain 2 superfamily [G3DSA:2.60.320.10] (35-140)

Radius of gyration: 12.02 Å; Cα contacts (8 Å, |Δi|>4): 212; chains: 1; bounding box: 30×28×32 Å

Solvent-accessible surface area: 5078 Å² total; per-residue (Å²): 129,76,31,0,18,0,76,6,84,120,145,86,68,81,74,3,110,7,49,181,109,22,99,114,79,71,65,124,35,97,26,122,113,28,48,48,0,30,0,10,2,44,8,56,94,0,66,1,98,80,12,74,11,110,64,70,75,1,40,177,94,18,66,3,28,116,53,80,57,97,58,0,28,1,129,78,14,57,0,57,0,45,4,61,48,61,160

Secondary structure (DSSP, 8-state):
-EEEEEEETTEEEEEEEE-TT--EEEEEEE-TTS-EEEEEEETTEEEEEEE-SSS-HHHHH--B-STTSPPEEEGGGTEEEEEEE--

B-factor: mean 29.72, std 11.68, range [16.63, 96.09]